Protein AF-A0A3C1F2Z1-F1 (afdb_monomer)

pLDDT: mean 76.46, std 15.16, range [44.09, 96.94]

Structure (mmCIF, N/CA/C/O backbone):
data_AF-A0A3C1F2Z1-F1
#
_entry.id   AF-A0A3C1F2Z1-F1
#
loop_
_atom_site.group_PDB
_atom_site.id
_atom_site.type_symbol
_atom_site.label_atom_id
_atom_site.label_alt_id
_atom_site.label_comp_id
_atom_site.label_asym_id
_atom_site.label_entity_id
_atom_site.label_seq_id
_atom_site.pdbx_PDB_ins_code
_atom_site.Cartn_x
_atom_site.Cartn_y
_atom_site.Cartn_z
_atom_site.occupancy
_atom_site.B_iso_or_equiv
_atom_site.auth_seq_id
_atom_site.auth_comp_id
_atom_site.auth_asym_id
_atom_site.auth_atom_id
_atom_site.pdbx_PDB_model_num
ATOM 1 N N . MET A 1 1 ? -6.467 -17.629 -1.402 1.00 54.88 1 MET A N 1
ATOM 2 C CA . MET A 1 1 ? -6.067 -16.719 -2.503 1.00 54.88 1 MET A CA 1
ATOM 3 C C . MET A 1 1 ? -6.405 -15.298 -2.053 1.00 54.88 1 MET A C 1
ATOM 5 O O . MET A 1 1 ? -7.476 -15.142 -1.485 1.00 54.88 1 MET A O 1
ATOM 9 N N . LEU A 1 2 ? -5.517 -14.302 -2.185 1.00 70.69 2 LEU A N 1
ATOM 10 C CA . LEU A 1 2 ? -5.818 -12.9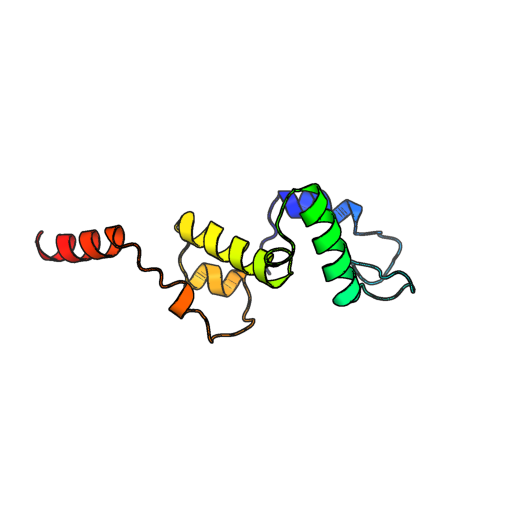33 -1.721 1.00 70.69 2 LEU A CA 1
ATOM 11 C C . LEU A 1 2 ? -6.894 -12.292 -2.620 1.00 70.69 2 LEU A C 1
ATOM 13 O O . LEU A 1 2 ? -6.745 -12.344 -3.844 1.00 70.69 2 LEU A O 1
ATOM 17 N N . PRO A 1 3 ? -7.956 -11.687 -2.059 1.00 80.12 3 PRO A N 1
ATOM 18 C CA . PRO A 1 3 ? -8.950 -10.990 -2.861 1.00 80.12 3 PRO A CA 1
ATOM 19 C C . PRO A 1 3 ? -8.342 -9.720 -3.472 1.00 80.12 3 PRO A C 1
ATOM 21 O O . PRO A 1 3 ? -7.787 -8.876 -2.772 1.00 80.12 3 PRO A O 1
ATOM 24 N N . LEU A 1 4 ? -8.449 -9.576 -4.796 1.00 79.56 4 LEU A N 1
ATOM 25 C CA . LEU A 1 4 ? -8.045 -8.358 -5.503 1.00 79.56 4 LEU A CA 1
ATOM 26 C C . LEU A 1 4 ? -9.215 -7.378 -5.573 1.00 79.56 4 LEU A C 1
ATOM 28 O O . LEU A 1 4 ? -10.288 -7.744 -6.066 1.00 79.56 4 LEU A O 1
ATOM 32 N N . ALA A 1 5 ? -8.974 -6.136 -5.150 1.00 84.06 5 ALA A N 1
ATOM 33 C CA . ALA A 1 5 ? -9.919 -5.036 -5.307 1.00 84.06 5 ALA A CA 1
ATOM 34 C C . ALA A 1 5 ? -10.270 -4.814 -6.788 1.00 84.06 5 ALA A C 1
ATOM 36 O O . ALA A 1 5 ? -9.431 -5.010 -7.672 1.00 84.06 5 ALA A O 1
ATOM 37 N N . LEU A 1 6 ? -11.499 -4.365 -7.062 1.00 82.56 6 LEU A N 1
ATOM 38 C CA . LEU A 1 6 ? -11.983 -4.127 -8.426 1.00 82.56 6 LEU A CA 1
ATOM 39 C C . LEU A 1 6 ? -11.092 -3.141 -9.194 1.00 82.56 6 LEU A C 1
ATOM 41 O O . LEU A 1 6 ? -10.800 -3.357 -10.368 1.00 82.56 6 LEU A O 1
ATOM 45 N N . SER A 1 7 ? -10.610 -2.099 -8.513 1.00 82.56 7 SER A N 1
ATOM 46 C CA . SER A 1 7 ? -9.662 -1.134 -9.072 1.00 82.56 7 SER A CA 1
ATOM 47 C C . SER A 1 7 ? -8.402 -1.829 -9.588 1.00 82.56 7 SER A C 1
ATOM 49 O O . SER A 1 7 ? -8.042 -1.669 -10.749 1.00 82.56 7 SER A O 1
ATOM 51 N N . LEU A 1 8 ? -7.776 -2.681 -8.776 1.00 83.69 8 LEU A N 1
ATOM 52 C CA . LEU A 1 8 ? -6.571 -3.406 -9.172 1.00 83.69 8 LEU A CA 1
ATOM 53 C C . LEU A 1 8 ? -6.844 -4.395 -10.312 1.00 83.69 8 LEU A C 1
ATOM 55 O O . LEU A 1 8 ? -6.051 -4.475 -11.246 1.00 83.69 8 LEU A O 1
ATOM 59 N N . ARG A 1 9 ? -7.988 -5.093 -10.288 1.00 83.94 9 ARG A N 1
ATOM 60 C CA . ARG A 1 9 ? -8.411 -5.977 -11.389 1.00 83.94 9 ARG A CA 1
ATOM 61 C C . ARG A 1 9 ? -8.576 -5.225 -12.709 1.00 83.94 9 ARG A C 1
ATOM 63 O O . ARG A 1 9 ? -8.252 -5.782 -13.748 1.00 83.94 9 ARG A O 1
ATOM 70 N N . ARG A 1 10 ? -9.047 -3.975 -12.674 1.00 85.50 10 ARG A N 1
ATOM 71 C CA . ARG A 1 10 ? -9.182 -3.123 -13.864 1.00 85.50 10 ARG A CA 1
ATOM 72 C C . ARG A 1 10 ? -7.827 -2.711 -14.440 1.00 85.50 10 ARG A 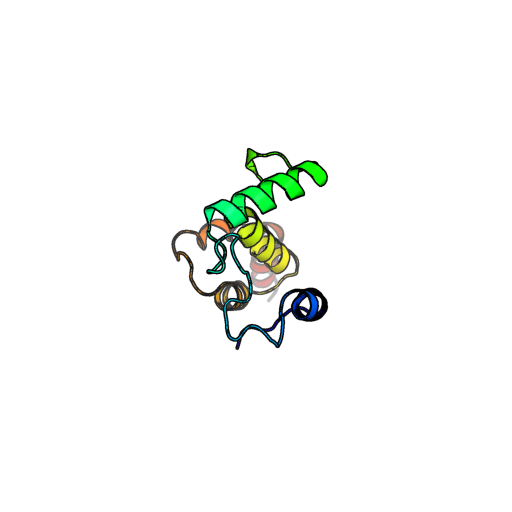C 1
ATOM 74 O O . ARG A 1 10 ? -7.695 -2.623 -15.654 1.00 85.50 10 ARG A O 1
ATOM 81 N N . TYR A 1 11 ? -6.833 -2.461 -13.589 1.00 82.44 11 TYR A N 1
ATOM 82 C CA . TYR A 1 11 ? -5.503 -2.036 -14.035 1.00 82.44 11 TYR A CA 1
ATOM 83 C C . TYR A 1 11 ? -4.598 -3.198 -14.453 1.00 82.44 11 TYR A C 1
ATOM 85 O O . TYR A 1 11 ? -3.765 -3.021 -15.336 1.00 82.44 11 TYR A O 1
ATOM 93 N N . LEU A 1 12 ? -4.762 -4.385 -13.863 1.00 82.50 12 LEU A N 1
ATOM 94 C CA . LEU A 1 12 ? -3.875 -5.531 -14.085 1.00 82.50 12 LEU A CA 1
ATOM 95 C C . LEU A 1 12 ? -3.699 -5.924 -15.571 1.00 82.50 12 LEU A C 1
ATOM 97 O O . LEU A 1 12 ? -2.550 -6.134 -15.962 1.00 82.50 12 LEU A O 1
ATOM 101 N N . PRO A 1 13 ? -4.752 -5.938 -16.423 1.00 84.00 13 PRO A N 1
ATOM 102 C CA . PRO A 1 13 ? -4.628 -6.243 -17.849 1.00 84.00 13 PRO A CA 1
ATOM 103 C C . PRO A 1 13 ? -3.649 -5.345 -18.610 1.00 84.00 13 PRO A C 1
ATOM 105 O O . PRO A 1 13 ? -2.989 -5.811 -19.533 1.00 84.00 13 PRO A O 1
ATOM 108 N N . ALA A 1 14 ? -3.511 -4.077 -18.208 1.00 80.75 14 ALA A N 1
ATOM 109 C CA . ALA A 1 14 ? -2.582 -3.142 -18.844 1.00 80.75 14 ALA A CA 1
ATOM 110 C C . ALA A 1 14 ? -1.106 -3.502 -18.583 1.00 80.75 14 ALA A C 1
ATOM 112 O O . ALA A 1 14 ? -0.226 -3.090 -19.336 1.00 80.75 14 ALA A O 1
ATOM 113 N N . PHE A 1 15 ? -0.834 -4.276 -17.528 1.00 75.19 15 PHE A N 1
ATOM 114 C CA . PHE A 1 15 ? 0.511 -4.704 -17.140 1.00 75.19 15 PHE A CA 1
ATOM 115 C C . PHE A 1 15 ? 0.787 -6.171 -17.484 1.00 75.19 15 PHE A C 1
ATOM 117 O O . PHE A 1 15 ? 1.938 -6.553 -17.688 1.00 75.19 15 PHE A O 1
ATOM 124 N N . THR A 1 16 ? -0.248 -7.005 -17.597 1.00 70.69 16 THR A N 1
ATOM 125 C CA . THR A 1 16 ? -0.106 -8.391 -18.049 1.00 70.69 16 THR A CA 1
ATOM 126 C C . THR A 1 16 ? -0.004 -8.431 -19.571 1.00 70.69 16 THR A C 1
ATOM 128 O O . THR A 1 16 ? -1.017 -8.465 -20.262 1.00 70.69 16 THR A O 1
ATOM 131 N N . GLN A 1 17 ? 1.213 -8.450 -20.115 1.00 63.38 17 GLN A N 1
ATOM 132 C CA . GLN A 1 17 ? 1.421 -8.758 -21.533 1.00 63.38 17 GLN A CA 1
ATOM 133 C C . GLN A 1 17 ? 1.326 -10.281 -21.736 1.00 63.38 17 GLN A C 1
ATOM 135 O O . GLN A 1 17 ? 2.218 -10.991 -21.269 1.00 63.38 17 GLN A O 1
ATOM 140 N N . PRO A 1 18 ? 0.316 -10.811 -22.458 1.00 54.22 18 PRO A N 1
ATOM 141 C CA . PRO A 1 18 ? 0.138 -12.259 -22.634 1.00 54.22 18 PRO A CA 1
ATOM 142 C C . PRO A 1 18 ? 1.326 -12.934 -23.336 1.00 54.22 18 PRO A C 1
ATOM 144 O O . PRO A 1 18 ? 1.595 -14.113 -23.126 1.00 54.22 18 PRO A O 1
ATOM 147 N N . ALA A 1 19 ? 2.063 -12.171 -24.151 1.00 53.44 19 ALA A N 1
ATOM 148 C CA . ALA A 1 19 ? 3.209 -12.648 -24.921 1.00 53.44 19 ALA A CA 1
ATOM 149 C C . ALA A 1 19 ? 4.493 -12.826 -24.088 1.00 53.44 19 ALA A C 1
ATOM 151 O O . ALA A 1 19 ? 5.429 -13.485 -24.537 1.00 53.44 19 ALA A O 1
ATOM 152 N N . ARG A 1 20 ? 4.565 -12.269 -22.871 1.00 55.91 20 ARG A N 1
ATOM 153 C CA . ARG A 1 20 ? 5.720 -12.431 -21.979 1.00 55.91 20 ARG A CA 1
ATOM 154 C C . ARG A 1 20 ? 5.378 -13.474 -20.920 1.00 55.91 20 ARG A C 1
ATOM 156 O O . ARG A 1 20 ? 4.826 -13.142 -19.878 1.00 55.91 20 ARG A O 1
ATOM 163 N N . ARG A 1 21 ? 5.736 -14.742 -21.159 1.00 55.72 21 ARG A N 1
ATOM 164 C CA . ARG A 1 21 ? 5.848 -15.751 -20.087 1.00 55.72 21 ARG A CA 1
ATOM 165 C C . ARG A 1 21 ? 6.950 -15.285 -19.124 1.00 55.72 21 ARG A C 1
ATOM 167 O O . ARG A 1 21 ? 8.116 -15.606 -19.317 1.00 55.72 21 ARG A O 1
ATOM 174 N N . GLY A 1 22 ? 6.612 -14.428 -18.166 1.00 74.69 22 GLY A N 1
ATOM 175 C CA . GLY A 1 22 ? 7.594 -13.720 -17.350 1.00 74.69 22 GLY A CA 1
ATOM 176 C C . GLY A 1 22 ? 6.967 -12.819 -16.287 1.00 74.69 22 GLY A C 1
ATOM 177 O O . GLY A 1 22 ? 5.793 -12.937 -15.951 1.00 74.69 22 GLY A O 1
ATOM 178 N N . TRP A 1 23 ? 7.783 -11.937 -15.717 1.00 80.88 23 TRP A N 1
ATOM 179 C CA . TRP A 1 23 ? 7.438 -11.079 -14.582 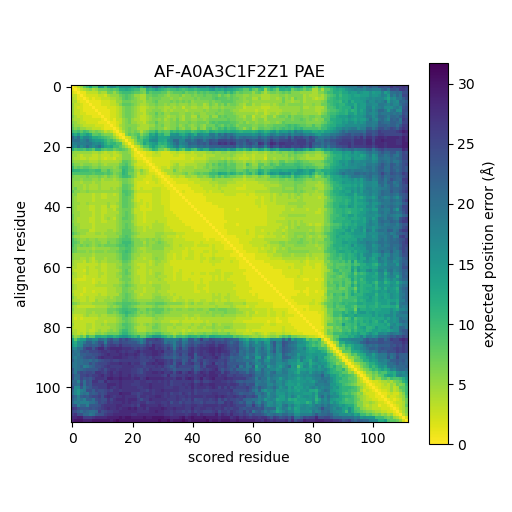1.00 80.88 23 TRP A CA 1
ATOM 180 C C . TRP A 1 23 ? 6.294 -10.098 -14.880 1.00 80.88 23 TRP A C 1
ATOM 182 O O . TRP A 1 23 ? 6.319 -9.424 -15.904 1.00 80.88 23 TRP A O 1
ATOM 192 N N . LEU A 1 24 ? 5.350 -9.949 -13.938 1.00 81.94 24 LEU A N 1
ATOM 193 C CA . LEU A 1 24 ? 4.242 -8.981 -14.034 1.00 81.94 24 LEU A CA 1
ATOM 194 C C . LEU A 1 24 ? 4.740 -7.532 -14.158 1.00 81.94 24 LEU A C 1
ATOM 196 O O . LEU A 1 24 ? 4.173 -6.732 -14.893 1.00 81.94 24 LEU A O 1
ATOM 200 N N . PHE A 1 25 ? 5.817 -7.204 -13.442 1.00 84.06 25 PHE A N 1
ATOM 201 C CA . PHE A 1 25 ? 6.500 -5.920 -13.542 1.00 84.06 25 PHE A CA 1
ATOM 202 C C . PHE A 1 25 ? 7.899 -6.154 -14.098 1.00 84.06 25 PHE A C 1
ATOM 204 O O . PHE A 1 25 ? 8.760 -6.724 -13.420 1.00 84.06 25 PHE A O 1
ATOM 211 N N . VAL A 1 26 ? 8.113 -5.728 -15.340 1.00 83.25 26 VAL A N 1
ATOM 212 C CA . VAL A 1 26 ? 9.375 -5.911 -16.059 1.00 83.25 26 VAL A CA 1
ATOM 213 C C . VAL A 1 26 ? 10.301 -4.731 -15.766 1.00 83.25 26 VAL A C 1
ATOM 215 O O . VAL A 1 26 ? 9.911 -3.571 -15.867 1.00 83.25 26 VAL A O 1
ATOM 218 N N . GLY A 1 27 ? 11.535 -5.028 -15.375 1.00 82.44 27 GLY A N 1
ATOM 219 C CA . GLY A 1 27 ? 12.596 -4.044 -15.215 1.00 82.44 27 GLY A CA 1
ATOM 220 C C . GLY A 1 27 ? 13.243 -3.688 -16.554 1.00 82.44 27 GLY A C 1
ATOM 221 O O . GLY A 1 27 ? 13.172 -4.443 -17.520 1.00 82.44 27 GLY A O 1
ATOM 222 N N . TYR A 1 28 ? 13.957 -2.563 -16.594 1.00 78.88 28 TYR A N 1
ATOM 223 C CA . TYR A 1 28 ? 14.595 -2.041 -17.811 1.00 78.88 28 TYR A CA 1
ATOM 224 C C . TYR A 1 28 ? 15.510 -3.051 -18.535 1.00 78.88 28 TYR A C 1
ATOM 226 O O . TYR A 1 28 ? 15.566 -3.079 -19.757 1.00 78.88 28 TYR A O 1
ATOM 234 N N . LYS A 1 29 ? 16.187 -3.934 -17.788 1.00 79.62 29 LYS A N 1
ATOM 235 C CA . LYS A 1 29 ? 17.082 -4.974 -18.332 1.00 79.62 29 LYS A CA 1
ATOM 236 C C . LYS A 1 29 ? 16.358 -6.257 -18.783 1.00 79.62 29 LYS A C 1
ATOM 238 O O . LYS A 1 29 ? 16.998 -7.289 -18.937 1.00 79.62 29 LYS A O 1
ATOM 243 N N . GLY A 1 30 ? 15.030 -6.240 -18.912 1.00 77.38 30 GLY A N 1
ATOM 244 C CA . GLY A 1 30 ? 14.231 -7.406 -19.318 1.00 77.38 30 GLY A CA 1
ATOM 245 C C . GLY A 1 30 ? 13.956 -8.442 -18.215 1.00 77.38 30 GLY A C 1
ATOM 246 O O . GLY A 1 30 ? 13.225 -9.398 -18.459 1.00 77.38 30 GLY A O 1
ATOM 247 N N . GLY A 1 31 ? 14.496 -8.250 -17.005 1.00 83.56 31 GLY A N 1
ATOM 248 C CA . GLY A 1 31 ? 14.196 -9.048 -15.806 1.00 83.56 31 GLY A CA 1
ATOM 249 C C . GLY A 1 31 ? 13.017 -8.496 -14.996 1.00 83.56 31 GLY A C 1
ATOM 250 O O . GLY A 1 31 ? 12.221 -7.712 -15.506 1.00 83.56 31 GLY A O 1
ATOM 251 N N . HIS A 1 32 ? 12.901 -8.862 -13.717 1.00 85.88 32 HIS A N 1
ATOM 252 C CA . HIS A 1 32 ? 11.889 -8.264 -12.839 1.00 85.88 32 HIS A CA 1
ATOM 253 C C . HIS A 1 32 ? 12.248 -6.830 -12.443 1.00 85.88 32 HIS A C 1
ATOM 255 O O . HIS A 1 32 ? 13.418 -6.444 -12.37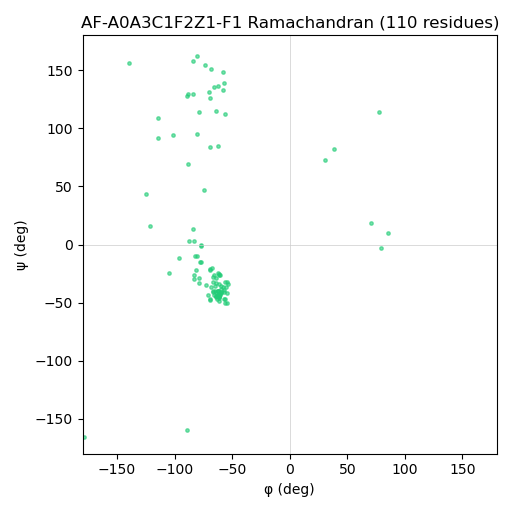4 1.00 85.88 32 HIS A O 1
ATOM 261 N N . MET A 1 33 ? 11.228 -6.039 -12.121 1.00 88.00 33 MET A N 1
ATOM 262 C CA . MET A 1 33 ? 11.410 -4.737 -11.493 1.00 88.00 33 MET A CA 1
ATOM 263 C C . MET A 1 33 ? 12.167 -4.887 -10.164 1.00 88.00 33 MET A C 1
ATOM 265 O O . MET A 1 33 ? 11.858 -5.751 -9.339 1.00 88.00 33 MET A O 1
ATOM 269 N N . THR A 1 34 ? 13.177 -4.045 -9.946 1.00 90.81 34 THR A N 1
ATOM 270 C CA . THR A 1 34 ? 13.936 -4.030 -8.691 1.00 90.81 34 THR A CA 1
ATOM 271 C C . THR A 1 34 ? 13.222 -3.184 -7.638 1.00 90.81 34 THR A C 1
ATOM 273 O O . THR A 1 34 ? 12.452 -2.278 -7.958 1.00 90.81 34 THR A O 1
ATOM 276 N N . ARG A 1 35 ? 13.524 -3.427 -6.355 1.00 88.50 35 ARG A N 1
ATOM 277 C CA . ARG A 1 35 ? 13.007 -2.602 -5.248 1.00 88.50 35 ARG A CA 1
ATOM 278 C C . ARG A 1 35 ? 13.379 -1.124 -5.404 1.00 88.50 35 ARG A C 1
ATOM 280 O O . ARG A 1 35 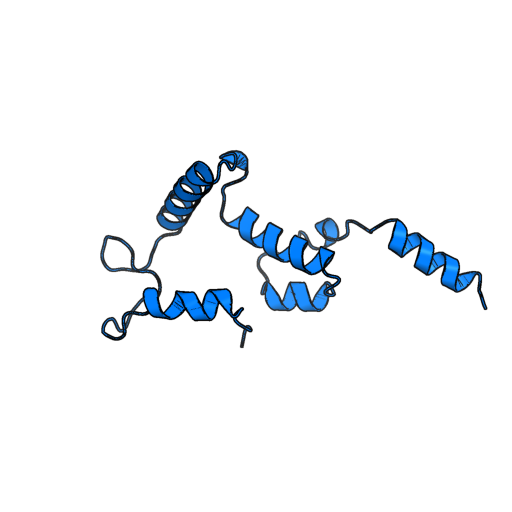? 12.544 -0.262 -5.163 1.00 88.50 35 ARG A O 1
ATOM 287 N N . GLY A 1 36 ? 14.607 -0.838 -5.842 1.00 90.81 36 GLY A N 1
ATOM 288 C CA . GLY A 1 36 ? 15.066 0.531 -6.091 1.00 90.81 36 GLY A CA 1
ATOM 289 C C . GLY A 1 36 ? 14.259 1.228 -7.187 1.00 90.81 36 GLY A C 1
ATOM 290 O O . GLY A 1 36 ? 13.822 2.356 -6.988 1.00 90.81 36 GLY A O 1
ATOM 291 N N . ALA A 1 37 ? 13.985 0.534 -8.297 1.00 90.31 37 ALA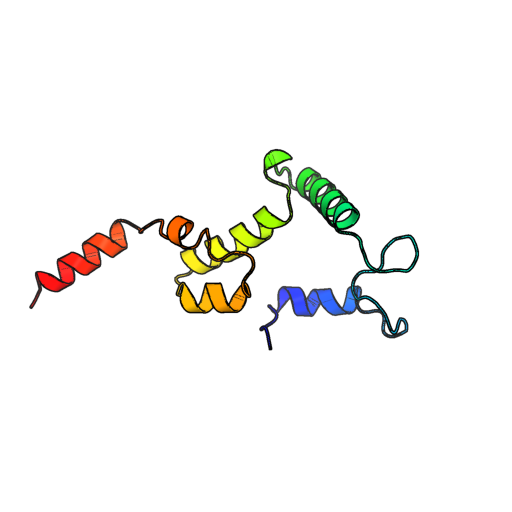 A N 1
ATOM 292 C CA . ALA A 1 37 ? 13.163 1.075 -9.379 1.00 90.31 37 ALA A CA 1
ATOM 293 C C . ALA A 1 37 ? 11.734 1.393 -8.908 1.00 90.31 37 ALA A C 1
ATOM 295 O O . ALA A 1 37 ? 11.245 2.493 -9.152 1.00 90.31 37 ALA A O 1
ATOM 296 N N . ALA A 1 38 ? 11.109 0.480 -8.156 1.00 90.06 38 ALA A N 1
ATOM 297 C CA . ALA A 1 38 ? 9.782 0.704 -7.583 1.00 90.06 38 ALA A CA 1
ATOM 298 C C . ALA A 1 38 ? 9.750 1.922 -6.640 1.00 90.06 38 ALA A C 1
ATOM 300 O O . ALA A 1 38 ? 8.821 2.724 -6.700 1.00 90.06 38 ALA A O 1
ATOM 301 N N . SER A 1 39 ? 10.777 2.098 -5.801 1.00 91.44 39 SER A N 1
ATOM 302 C CA . SER A 1 39 ? 10.895 3.273 -4.928 1.00 91.44 39 SER A CA 1
ATOM 303 C C . SER A 1 39 ? 11.052 4.575 -5.715 1.00 91.44 39 SER A C 1
ATOM 305 O O . SER A 1 39 ? 10.431 5.571 -5.358 1.00 91.44 39 SER A O 1
ATOM 307 N N . VAL A 1 40 ? 11.848 4.581 -6.789 1.00 92.00 40 VAL A N 1
ATOM 308 C CA . VAL A 1 40 ? 12.023 5.766 -7.646 1.00 92.00 40 VAL A CA 1
ATOM 309 C C . VAL A 1 40 ? 10.709 6.148 -8.323 1.00 92.00 40 VAL A C 1
ATOM 311 O O . VAL A 1 40 ? 10.338 7.320 -8.303 1.00 92.00 40 VAL A O 1
ATOM 314 N N . TRP A 1 41 ? 9.986 5.170 -8.874 1.00 91.69 41 TRP A N 1
ATOM 315 C CA . TRP A 1 41 ? 8.682 5.404 -9.500 1.00 91.69 41 TRP A CA 1
ATOM 316 C C . TRP A 1 41 ? 7.675 5.949 -8.490 1.00 91.69 41 TRP A C 1
ATOM 318 O O . TRP A 1 41 ? 7.051 6.976 -8.743 1.00 91.69 41 TRP A O 1
ATOM 328 N N . LEU A 1 42 ? 7.608 5.339 -7.301 1.00 93.38 42 LEU A N 1
ATOM 329 C CA . LEU A 1 42 ? 6.760 5.831 -6.222 1.00 93.38 42 LEU A CA 1
ATOM 330 C C . LEU A 1 42 ? 7.096 7.277 -5.853 1.00 93.38 42 LEU A C 1
ATOM 332 O O . LEU A 1 42 ? 6.187 8.085 -5.734 1.00 93.38 42 LEU A O 1
ATOM 336 N N . MET A 1 43 ? 8.375 7.622 -5.680 1.00 93.94 43 MET A N 1
ATOM 337 C CA . MET A 1 43 ? 8.776 8.991 -5.335 1.00 93.94 43 MET A CA 1
ATOM 338 C C . MET A 1 43 ? 8.394 10.001 -6.419 1.00 93.94 43 MET A C 1
ATOM 340 O O . MET A 1 43 ? 7.962 11.104 -6.088 1.00 93.94 43 MET A O 1
ATOM 344 N N . ALA A 1 44 ? 8.548 9.639 -7.695 1.00 94.50 44 ALA A N 1
ATOM 345 C CA . ALA A 1 44 ? 8.164 10.497 -8.810 1.00 94.50 44 ALA A CA 1
ATOM 346 C C . ALA A 1 44 ? 6.650 10.752 -8.825 1.00 94.50 44 ALA A C 1
ATOM 348 O O . ALA A 1 44 ? 6.220 11.895 -8.974 1.00 94.50 44 ALA A O 1
ATOM 349 N N . ASP A 1 45 ? 5.840 9.715 -8.618 1.00 94.25 45 ASP A N 1
ATOM 350 C CA . ASP A 1 45 ? 4.384 9.858 -8.598 1.00 94.25 45 ASP A CA 1
ATOM 351 C C . ASP A 1 45 ? 3.883 10.555 -7.328 1.00 94.25 45 ASP A C 1
ATOM 353 O O . ASP A 1 45 ? 2.975 11.383 -7.403 1.00 94.25 45 ASP A O 1
ATOM 357 N N . ALA A 1 46 ? 4.523 10.328 -6.177 1.00 95.00 46 ALA A N 1
ATOM 358 C CA . ALA A 1 46 ? 4.222 11.077 -4.958 1.00 95.00 46 ALA A CA 1
ATOM 359 C C . ALA A 1 46 ? 4.515 12.573 -5.131 1.00 95.00 46 ALA A C 1
ATOM 361 O O . ALA A 1 46 ? 3.720 13.395 -4.686 1.00 95.00 46 ALA A O 1
ATOM 362 N N . ALA A 1 47 ? 5.611 12.935 -5.807 1.00 95.62 47 ALA A N 1
ATOM 363 C CA . ALA A 1 47 ? 5.930 14.332 -6.090 1.00 95.62 47 ALA A CA 1
ATOM 364 C C . ALA A 1 47 ? 4.853 14.994 -6.965 1.00 95.62 47 ALA A C 1
ATOM 366 O O . ALA A 1 47 ? 4.412 16.097 -6.650 1.00 95.62 47 ALA A O 1
ATOM 367 N N . LYS A 1 48 ? 4.366 14.300 -8.005 1.00 96.94 48 LYS A N 1
ATOM 368 C CA . LYS A 1 48 ? 3.240 14.777 -8.833 1.00 96.94 48 LYS A CA 1
ATOM 369 C C . LYS A 1 48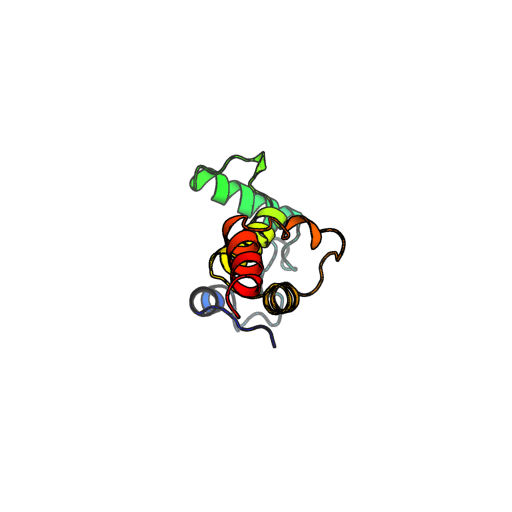 ? 1.952 14.945 -8.023 1.00 96.94 48 LYS A C 1
ATOM 371 O O . LYS A 1 48 ? 1.176 15.851 -8.294 1.00 96.94 48 LYS A O 1
ATOM 376 N N . ALA A 1 49 ? 1.736 14.085 -7.029 1.00 95.94 49 ALA A N 1
ATOM 377 C CA . ALA A 1 49 ? 0.592 14.144 -6.124 1.00 95.94 49 ALA A CA 1
ATOM 378 C C . ALA A 1 49 ? 0.771 15.132 -4.949 1.00 95.94 49 ALA A C 1
ATOM 380 O O . ALA A 1 49 ? -0.093 15.193 -4.077 1.00 95.94 49 ALA A O 1
ATOM 381 N N . GLY A 1 50 ? 1.884 15.876 -4.878 1.00 96.44 50 GLY A N 1
ATOM 382 C CA . GLY A 1 50 ? 2.162 16.813 -3.781 1.00 96.44 50 GLY A CA 1
ATOM 383 C C . GLY A 1 50 ? 2.480 16.147 -2.434 1.00 96.44 50 GLY A C 1
ATOM 384 O O . GLY A 1 50 ? 2.387 16.781 -1.385 1.00 96.44 50 GLY A O 1
ATOM 385 N N . ILE A 1 51 ? 2.850 14.864 -2.430 1.00 94.94 51 ILE A N 1
ATOM 386 C CA . ILE A 1 51 ? 3.165 14.107 -1.215 1.00 94.94 51 ILE A CA 1
ATOM 387 C C . ILE A 1 51 ? 4.628 14.366 -0.808 1.00 94.94 51 ILE A C 1
ATOM 389 O O . ILE A 1 51 ? 5.537 14.174 -1.623 1.00 94.94 51 ILE A O 1
ATOM 393 N N . PRO A 1 52 ? 4.905 14.731 0.462 1.00 93.44 52 PRO A N 1
ATOM 394 C CA . PRO A 1 52 ? 6.266 14.942 0.945 1.00 93.44 52 PRO A CA 1
ATOM 395 C C . PRO A 1 52 ? 7.161 13.714 0.759 1.00 93.44 52 PRO A C 1
ATOM 397 O O . PRO A 1 52 ? 6.770 12.589 1.078 1.00 93.44 52 PRO A O 1
ATOM 400 N N . ARG A 1 53 ? 8.414 13.935 0.341 1.00 89.44 53 ARG A N 1
ATOM 401 C CA . ARG A 1 53 ? 9.387 12.857 0.073 1.00 89.44 53 ARG A CA 1
ATOM 402 C C . ARG A 1 53 ? 9.598 11.915 1.260 1.00 89.44 53 ARG A C 1
ATOM 404 O O . ARG A 1 53 ? 9.726 10.714 1.057 1.00 89.44 53 ARG A O 1
ATOM 411 N N . CYS A 1 54 ? 9.581 12.431 2.490 1.00 89.75 54 CYS A N 1
ATOM 412 C CA . CYS A 1 54 ? 9.721 11.615 3.702 1.00 89.75 54 CYS A CA 1
ATOM 413 C C . CYS A 1 54 ? 8.593 10.578 3.872 1.00 89.75 54 CYS A C 1
ATOM 415 O O . CYS A 1 54 ? 8.802 9.530 4.480 1.00 89.75 54 CYS A O 1
ATOM 417 N N . LYS A 1 55 ? 7.414 10.825 3.288 1.00 89.00 55 LYS A N 1
ATOM 418 C CA . LYS A 1 55 ? 6.251 9.925 3.327 1.00 89.00 55 LYS A CA 1
ATOM 419 C C . LYS A 1 55 ? 6.147 9.021 2.092 1.00 89.00 55 LYS A C 1
ATOM 421 O O . LYS A 1 55 ? 5.383 8.062 2.101 1.00 89.00 55 LYS A O 1
ATOM 426 N N . ALA A 1 56 ? 6.921 9.290 1.043 1.00 91.81 56 ALA A N 1
ATOM 427 C CA . ALA A 1 56 ? 6.848 8.601 -0.243 1.00 91.81 56 ALA A CA 1
ATOM 428 C C . ALA A 1 56 ? 7.736 7.342 -0.290 1.00 91.81 56 ALA A C 1
ATOM 430 O O . ALA A 1 56 ? 8.753 7.303 -0.982 1.00 91.81 56 ALA A O 1
ATOM 431 N N . HIS A 1 57 ? 7.364 6.302 0.460 1.00 90.06 57 HIS A N 1
ATOM 432 C CA . HIS A 1 57 ? 8.080 5.022 0.473 1.00 90.06 57 HIS A CA 1
ATOM 433 C C . HIS A 1 57 ? 7.119 3.822 0.521 1.00 90.06 57 HIS A C 1
ATOM 435 O O . HIS A 1 57 ? 5.987 3.929 0.982 1.00 90.06 57 HIS A O 1
ATOM 441 N N . ILE A 1 58 ? 7.569 2.653 0.051 1.00 88.62 58 ILE A N 1
ATOM 442 C CA . ILE A 1 58 ? 6.704 1.475 -0.173 1.00 88.62 58 ILE A CA 1
ATOM 443 C C . ILE A 1 58 ? 5.977 1.011 1.103 1.00 88.62 58 ILE A C 1
ATOM 445 O O . ILE A 1 58 ? 4.812 0.618 1.038 1.00 88.62 58 ILE A O 1
ATOM 449 N N . HIS A 1 59 ? 6.624 1.087 2.272 1.00 86.62 59 HIS A N 1
ATOM 450 C CA . HIS A 1 59 ? 5.985 0.718 3.542 1.00 86.62 59 HIS A CA 1
ATOM 451 C C . HIS A 1 59 ? 4.849 1.675 3.928 1.00 86.62 59 HIS A C 1
ATOM 453 O O . HIS A 1 59 ? 3.851 1.211 4.475 1.00 86.62 59 HIS A O 1
ATOM 459 N N . ALA A 1 60 ? 4.930 2.964 3.578 1.00 88.38 60 ALA A N 1
ATOM 460 C CA . ALA A 1 60 ? 3.859 3.921 3.843 1.00 88.38 60 ALA A CA 1
ATOM 461 C C . ALA A 1 60 ? 2.558 3.519 3.141 1.00 88.38 60 ALA A C 1
ATOM 463 O O . ALA A 1 60 ? 1.513 3.534 3.775 1.00 88.38 60 ALA A O 1
ATOM 464 N N . LEU A 1 61 ? 2.619 3.057 1.884 1.00 88.75 61 LEU A N 1
ATOM 465 C CA . LEU A 1 61 ? 1.436 2.552 1.170 1.00 88.75 61 LEU A CA 1
ATOM 466 C C . LEU A 1 61 ? 0.790 1.364 1.895 1.00 88.75 61 LEU A C 1
ATOM 468 O O . LEU A 1 61 ? -0.434 1.283 2.007 1.00 88.75 61 LEU A O 1
ATOM 472 N N . ARG A 1 62 ? 1.614 0.450 2.420 1.00 85.94 62 ARG A N 1
ATOM 473 C CA . ARG A 1 62 ? 1.139 -0.708 3.188 1.00 85.94 62 ARG A CA 1
ATOM 474 C C . ARG A 1 62 ? 0.495 -0.285 4.511 1.00 85.94 62 ARG A C 1
ATOM 476 O O . ARG A 1 62 ? -0.539 -0.837 4.877 1.00 85.94 62 ARG A O 1
ATOM 483 N N . HIS A 1 63 ? 1.072 0.693 5.206 1.00 85.56 63 HIS A N 1
ATOM 484 C CA . HIS A 1 63 ? 0.480 1.255 6.420 1.00 85.56 63 HIS A CA 1
ATOM 485 C C . HIS A 1 63 ? -0.825 1.989 6.126 1.00 85.56 63 HIS A C 1
ATOM 487 O O . HIS A 1 63 ? -1.806 1.769 6.826 1.00 85.56 63 HIS A O 1
ATOM 493 N N . SER A 1 64 ? -0.879 2.788 5.059 1.00 86.38 64 SER A N 1
ATOM 494 C CA . SER A 1 64 ? -2.112 3.438 4.617 1.00 86.38 64 SER A CA 1
ATOM 495 C C . SER A 1 64 ? -3.211 2.409 4.369 1.00 86.38 64 SER A C 1
ATOM 497 O O . SER A 1 64 ? -4.306 2.580 4.889 1.00 86.38 64 SER A O 1
ATOM 499 N N . PHE A 1 65 ? -2.921 1.309 3.667 1.00 87.88 65 PHE A N 1
ATOM 500 C CA . PHE A 1 65 ? -3.884 0.222 3.465 1.00 87.88 65 PHE A CA 1
ATOM 501 C C . PHE A 1 65 ? -4.456 -0.311 4.791 1.00 87.88 65 PHE A C 1
ATOM 503 O O . PHE A 1 65 ? -5.674 -0.365 4.951 1.00 87.88 65 PHE A O 1
ATOM 510 N N . ALA A 1 66 ? -3.596 -0.634 5.760 1.00 84.62 66 ALA A N 1
ATOM 511 C CA . ALA A 1 66 ? -4.024 -1.130 7.067 1.00 84.62 66 ALA A CA 1
ATOM 512 C C . ALA A 1 66 ? -4.860 -0.100 7.841 1.00 84.62 66 ALA A C 1
ATOM 514 O O . ALA A 1 66 ? -5.941 -0.419 8.329 1.00 84.62 66 ALA A O 1
ATOM 515 N N . THR A 1 67 ? -4.399 1.153 7.897 1.00 83.56 67 THR A N 1
ATOM 516 C CA . THR A 1 67 ? -5.103 2.249 8.572 1.00 83.56 67 THR A CA 1
ATOM 517 C C . THR A 1 67 ? -6.461 2.527 7.930 1.00 83.56 67 THR A C 1
ATOM 519 O O . THR A 1 67 ? -7.432 2.764 8.643 1.00 83.56 67 THR A O 1
ATOM 522 N N . HIS A 1 68 ? -6.567 2.477 6.599 1.00 86.31 68 HIS A N 1
ATOM 523 C CA . HIS A 1 68 ? -7.841 2.654 5.901 1.00 86.31 68 HIS A CA 1
ATOM 524 C C . HIS A 1 68 ? -8.838 1.541 6.245 1.00 86.31 68 HIS A C 1
ATOM 526 O O . HIS A 1 68 ? -9.993 1.845 6.531 1.00 86.31 68 HIS A O 1
ATOM 532 N N . LEU A 1 69 ? -8.401 0.277 6.276 1.00 86.31 69 LEU A N 1
ATOM 533 C CA . LEU A 1 69 ? -9.268 -0.840 6.662 1.00 86.31 69 LEU A CA 1
ATOM 534 C C . LEU A 1 69 ? -9.678 -0.776 8.136 1.00 86.31 69 LEU A C 1
ATOM 536 O O . LEU A 1 69 ? -10.843 -0.997 8.457 1.00 86.31 69 LEU A O 1
ATOM 540 N N . LEU A 1 70 ? -8.750 -0.406 9.020 1.00 84.81 70 LEU A N 1
ATOM 541 C CA . LEU A 1 70 ? -9.030 -0.256 1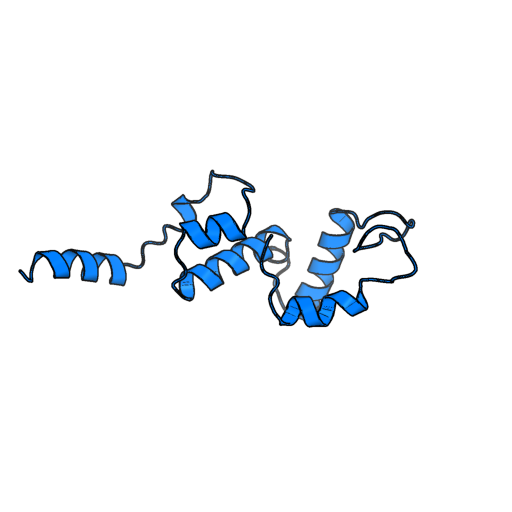0.446 1.00 84.81 70 LEU A CA 1
ATOM 542 C C . LEU A 1 70 ? -10.079 0.837 10.697 1.00 84.81 70 LEU A C 1
ATOM 544 O O . LEU A 1 70 ? -11.027 0.625 11.449 1.00 84.81 70 LEU A O 1
ATOM 548 N N . ARG A 1 71 ? -9.951 1.989 10.021 1.00 81.00 71 ARG A N 1
ATOM 549 C CA . ARG A 1 71 ? -10.927 3.094 10.093 1.00 81.00 71 ARG A CA 1
ATOM 550 C C . ARG A 1 71 ? -12.281 2.730 9.487 1.00 81.00 71 ARG A C 1
ATOM 552 O O . ARG A 1 71 ? -13.289 3.259 9.935 1.00 81.00 71 ARG A O 1
ATOM 559 N N . ALA A 1 72 ? -12.312 1.822 8.513 1.00 87.31 72 ALA A N 1
ATOM 560 C CA . ALA A 1 72 ? -13.546 1.257 7.969 1.00 87.31 72 ALA A CA 1
ATOM 561 C C . ALA A 1 72 ? -14.184 0.191 8.885 1.00 87.31 72 ALA A C 1
ATOM 563 O O . ALA A 1 72 ? -15.231 -0.353 8.548 1.00 87.31 72 ALA A O 1
ATOM 564 N N . GLY A 1 73 ? -13.569 -0.113 10.034 1.00 83.81 73 GLY A N 1
ATOM 565 C CA . GLY A 1 73 ? -14.103 -1.047 11.021 1.00 83.81 73 GLY A CA 1
ATOM 566 C C . GLY A 1 73 ? -13.773 -2.516 10.759 1.00 83.81 73 GLY A C 1
ATOM 567 O O . GLY A 1 73 ? -14.313 -3.368 11.457 1.00 83.81 73 GLY A O 1
ATOM 568 N N . VAL A 1 74 ? -12.888 -2.821 9.802 1.00 84.62 74 VAL A N 1
ATOM 569 C CA . VAL A 1 74 ? -12.423 -4.196 9.566 1.00 84.62 74 VAL A CA 1
ATOM 570 C C . VAL A 1 74 ? -11.615 -4.666 10.774 1.00 84.62 74 VAL A C 1
ATOM 572 O O . VAL A 1 74 ? -10.786 -3.924 11.306 1.00 84.62 74 VAL A O 1
ATOM 575 N N . ASP A 1 75 ? -11.860 -5.896 11.219 1.00 82.19 75 ASP A N 1
ATOM 576 C CA . ASP A 1 75 ? -11.182 -6.451 12.381 1.00 82.19 75 ASP A CA 1
ATOM 577 C C . ASP A 1 75 ? -9.684 -6.690 12.111 1.00 82.19 75 ASP A C 1
ATOM 579 O O . ASP A 1 75 ? -9.238 -6.936 10.983 1.00 82.19 75 ASP A O 1
ATOM 583 N N . LEU A 1 76 ? -8.881 -6.616 13.174 1.00 78.38 76 LEU A N 1
ATOM 584 C CA . LEU A 1 76 ? -7.424 -6.715 13.082 1.00 78.38 76 LEU A CA 1
ATOM 585 C C . LEU A 1 76 ? -6.942 -8.085 12.586 1.00 78.38 76 LEU A C 1
ATOM 587 O O . LEU A 1 76 ? -5.877 -8.153 11.969 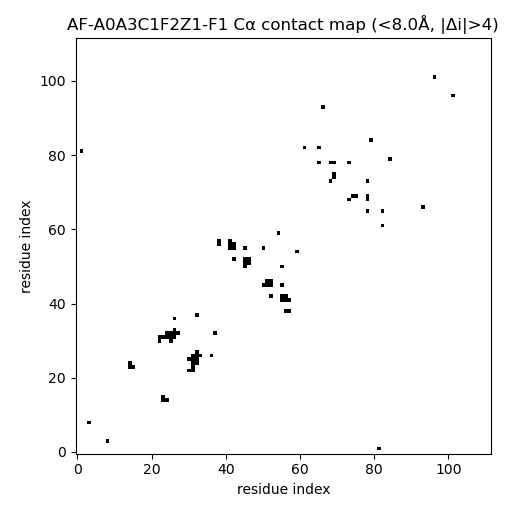1.00 78.38 76 LEU A O 1
ATOM 591 N N . VAL A 1 77 ? -7.696 -9.161 12.831 1.00 78.75 77 VAL A N 1
ATOM 592 C CA . VAL A 1 77 ? -7.336 -10.510 12.371 1.00 78.75 77 VAL A CA 1
ATOM 593 C C . VAL A 1 77 ? -7.474 -10.576 10.853 1.00 78.75 77 VAL A C 1
ATOM 595 O O . VAL A 1 77 ? -6.525 -10.959 10.171 1.00 78.75 77 VAL A O 1
ATOM 598 N N . THR A 1 78 ? -8.583 -10.083 10.305 1.00 81.06 78 THR A N 1
ATOM 599 C CA . THR A 1 78 ? -8.799 -9.983 8.859 1.00 81.06 78 THR A CA 1
ATOM 600 C C . THR A 1 78 ? -7.765 -9.078 8.188 1.00 81.06 78 THR A C 1
ATOM 602 O O . THR A 1 78 ? -7.193 -9.452 7.163 1.00 81.06 78 THR A O 1
ATOM 605 N N . ILE A 1 79 ? -7.454 -7.907 8.761 1.00 82.69 79 ILE A N 1
ATOM 606 C CA . ILE A 1 79 ? -6.415 -7.011 8.213 1.00 82.69 79 ILE A CA 1
ATOM 607 C C . ILE A 1 79 ? -5.052 -7.714 8.183 1.00 82.69 79 ILE A C 1
ATOM 609 O O . ILE A 1 79 ? -4.335 -7.643 7.182 1.00 82.69 79 ILE A O 1
ATOM 613 N N . LYS A 1 80 ? -4.697 -8.427 9.255 1.00 76.94 80 LYS A N 1
ATOM 614 C CA . LYS A 1 80 ? -3.441 -9.179 9.360 1.00 76.94 80 LYS A CA 1
ATOM 615 C C . LYS A 1 80 ? -3.343 -10.279 8.299 1.00 76.94 80 LYS A C 1
ATOM 617 O O . LYS A 1 80 ? -2.305 -10.387 7.639 1.00 76.94 80 LYS A O 1
ATOM 622 N N . GLU A 1 81 ? -4.420 -11.031 8.088 1.00 81.12 81 GLU A N 1
ATOM 623 C CA . GLU A 1 81 ? -4.507 -12.040 7.027 1.00 81.12 81 GLU A CA 1
ATOM 624 C C . GLU A 1 81 ? -4.351 -11.411 5.632 1.00 81.12 81 GLU A C 1
ATOM 626 O O . GLU A 1 81 ? -3.576 -11.901 4.804 1.00 81.12 81 GLU A O 1
ATOM 631 N N . LEU A 1 82 ? -5.002 -10.268 5.380 1.00 83.25 82 LEU A N 1
ATOM 632 C CA . LEU A 1 82 ? -4.896 -9.535 4.111 1.00 83.25 82 LEU A CA 1
ATOM 633 C C . LEU A 1 82 ? -3.486 -8.988 3.852 1.00 83.25 82 LEU A C 1
ATOM 635 O O . LEU A 1 82 ? -3.021 -8.972 2.712 1.00 83.25 82 LEU A O 1
ATOM 639 N N . MET A 1 83 ? -2.779 -8.552 4.895 1.00 81.56 83 MET A N 1
ATOM 640 C CA . MET A 1 83 ? -1.426 -8.011 4.768 1.00 81.56 83 MET A CA 1
ATOM 641 C C . MET A 1 83 ? -0.349 -9.084 4.593 1.00 81.56 83 MET A C 1
ATOM 643 O O . MET A 1 83 ? 0.769 -8.717 4.212 1.00 81.56 83 MET A O 1
ATOM 647 N N . ARG A 1 84 ? -0.672 -10.360 4.873 1.00 70.56 84 ARG A N 1
ATOM 648 C CA . ARG A 1 84 ? 0.235 -11.520 4.888 1.00 70.56 84 ARG A CA 1
ATOM 649 C C . ARG A 1 84 ? 1.619 -11.181 5.464 1.00 70.56 84 ARG A C 1
ATOM 651 O O . ARG A 1 84 ? 2.563 -10.921 4.724 1.00 70.56 84 ARG A O 1
ATOM 658 N N . HIS A 1 85 ? 1.708 -11.183 6.796 1.00 62.88 85 HIS A N 1
ATOM 659 C CA . HIS A 1 85 ? 2.928 -11.330 7.609 1.00 62.88 85 HIS A CA 1
ATOM 660 C C . HIS A 1 85 ? 4.253 -10.792 7.026 1.00 62.88 85 HIS A C 1
ATOM 662 O O . HIS A 1 85 ? 5.175 -11.551 6.737 1.00 62.88 85 HIS A O 1
ATOM 668 N N . ALA A 1 86 ? 4.406 -9.468 6.981 1.00 46.12 86 ALA A N 1
ATOM 669 C CA . ALA A 1 86 ? 5.725 -8.836 6.992 1.00 46.12 86 ALA A CA 1
ATOM 670 C C . ALA A 1 86 ? 5.868 -8.035 8.298 1.00 46.12 86 ALA A C 1
ATOM 672 O O . ALA A 1 86 ? 5.475 -6.876 8.367 1.00 46.12 86 ALA A O 1
ATOM 673 N N . SER A 1 87 ? 6.422 -8.715 9.312 1.00 47.28 87 SER A N 1
ATOM 674 C CA . SER A 1 87 ? 6.695 -8.296 10.701 1.00 47.28 87 SER A CA 1
ATOM 675 C C . SER A 1 87 ? 5.508 -8.253 11.681 1.00 47.28 87 SER A C 1
ATOM 677 O O . SER A 1 87 ? 4.605 -7.430 11.584 1.00 47.28 87 SER A O 1
ATOM 679 N N . LEU A 1 88 ? 5.575 -9.139 12.685 1.00 48.97 88 LEU A N 1
ATOM 680 C CA . LEU A 1 88 ? 4.706 -9.229 13.869 1.00 48.97 88 LEU A CA 1
ATOM 681 C C . LEU A 1 88 ? 5.020 -8.172 14.951 1.00 48.97 88 LEU A C 1
ATOM 683 O O . LEU A 1 88 ? 4.332 -8.128 15.966 1.00 48.97 88 LEU A O 1
ATOM 687 N N . VAL A 1 89 ? 6.022 -7.309 14.750 1.00 44.09 89 VAL A N 1
ATOM 688 C CA . VAL A 1 89 ? 6.531 -6.383 15.785 1.00 44.09 89 VAL A CA 1
ATOM 689 C C . VAL A 1 89 ? 5.672 -5.111 15.944 1.00 44.09 89 VAL A C 1
ATOM 691 O O . VAL A 1 89 ? 5.823 -4.389 16.919 1.00 44.09 89 VAL A O 1
ATOM 694 N N . SER A 1 90 ? 4.712 -4.835 15.053 1.00 46.81 90 SER A N 1
ATOM 695 C CA . SER A 1 90 ? 3.945 -3.570 15.049 1.00 46.81 90 SER A CA 1
ATOM 696 C C . SER A 1 90 ? 2.423 -3.712 15.183 1.00 46.81 90 SER A C 1
ATOM 698 O O . SER A 1 90 ? 1.698 -2.746 14.960 1.00 46.81 90 SER A O 1
ATOM 700 N N . THR A 1 91 ? 1.902 -4.871 15.605 1.00 50.47 91 THR A N 1
ATOM 701 C CA . THR A 1 91 ? 0.449 -5.018 15.856 1.00 50.47 91 THR A CA 1
ATOM 702 C C . THR A 1 91 ? -0.022 -4.142 17.031 1.00 50.47 91 THR A C 1
ATOM 704 O O . THR A 1 91 ? -1.155 -3.671 17.026 1.00 50.47 91 THR A O 1
ATOM 707 N N . GLN A 1 92 ? 0.873 -3.821 17.977 1.00 46.97 92 GLN A N 1
ATOM 708 C CA . GLN A 1 92 ? 0.631 -2.836 19.043 1.00 46.97 92 GLN A CA 1
ATOM 709 C C . GLN A 1 92 ? 0.495 -1.390 18.530 1.00 46.97 92 GLN A C 1
ATOM 711 O O . GLN A 1 92 ? -0.113 -0.570 19.202 1.00 46.97 92 GLN A O 1
ATOM 716 N N . ILE A 1 93 ? 0.992 -1.061 17.332 1.00 51.28 93 ILE A N 1
ATOM 717 C CA . ILE A 1 93 ? 0.866 0.294 16.757 1.00 51.28 93 ILE A CA 1
ATOM 718 C C . ILE A 1 93 ? -0.516 0.490 16.102 1.00 51.28 93 ILE A C 1
ATOM 720 O O . ILE A 1 93 ? -0.998 1.613 15.990 1.00 51.28 93 ILE A O 1
ATOM 724 N N . TYR A 1 94 ? -1.204 -0.596 15.723 1.00 45.03 94 TYR A N 1
ATOM 725 C CA . TYR A 1 94 ? -2.613 -0.535 15.303 1.00 45.03 94 TYR A CA 1
ATOM 726 C C . TYR A 1 94 ? -3.591 -0.521 16.484 1.00 45.03 94 TYR A C 1
ATOM 728 O O . TYR A 1 94 ? -4.761 -0.199 16.296 1.00 45.03 94 TYR A O 1
ATOM 736 N N . LEU A 1 95 ? -3.106 -0.772 17.706 1.00 51.19 95 LEU A N 1
ATOM 737 C CA . LEU A 1 95 ? -3.783 -0.436 18.962 1.00 51.19 95 LEU A CA 1
ATOM 738 C C . LEU A 1 95 ? -3.691 1.078 19.237 1.00 51.19 95 LEU A C 1
ATOM 740 O O . LEU A 1 95 ? -3.450 1.513 20.360 1.00 51.19 95 LEU A O 1
ATOM 744 N N . HIS A 1 96 ? -3.976 1.911 18.232 1.00 51.66 96 HIS A N 1
ATOM 745 C CA . HIS A 1 96 ? -4.636 3.171 18.545 1.00 51.66 96 HIS A CA 1
ATOM 746 C C . HIS A 1 96 ? -6.043 2.797 18.984 1.00 51.66 96 HIS A C 1
ATOM 748 O O . HIS A 1 96 ? -6.974 2.710 18.184 1.00 51.66 96 HIS A O 1
ATOM 754 N N . VAL A 1 97 ? -6.145 2.457 20.266 1.00 52.12 97 VAL A N 1
ATOM 755 C CA . VAL A 1 97 ? -7.411 2.194 20.919 1.00 52.12 97 VAL A CA 1
ATOM 756 C C . VAL A 1 97 ? -8.247 3.445 20.704 1.00 52.12 97 VAL A C 1
ATOM 758 O O . VAL A 1 97 ? -7.863 4.519 21.159 1.00 52.12 97 VAL A O 1
ATOM 761 N N . ASN A 1 98 ? -9.320 3.337 19.916 1.00 51.56 98 ASN A N 1
ATOM 762 C CA . ASN A 1 98 ? -10.261 4.439 19.778 1.00 51.56 98 ASN A CA 1
ATOM 763 C C . ASN A 1 98 ? -10.880 4.640 21.174 1.00 51.56 98 ASN A C 1
ATOM 765 O O . ASN A 1 98 ? -11.545 3.709 21.639 1.00 51.56 98 ASN A O 1
ATOM 769 N N . PRO A 1 99 ? -10.662 5.784 21.850 1.00 55.88 99 PRO A N 1
ATOM 770 C CA . PRO A 1 99 ? -11.195 6.020 23.191 1.00 55.88 99 PRO A CA 1
ATOM 771 C C . PRO A 1 99 ? -12.714 5.817 23.256 1.00 55.88 99 PRO A C 1
ATOM 773 O O . PRO A 1 99 ? -13.225 5.291 24.238 1.00 55.88 99 PRO A O 1
ATOM 776 N N . GLU A 1 100 ? -13.422 6.114 22.163 1.00 55.69 100 GLU A N 1
ATOM 777 C CA . GLU A 1 100 ? -14.874 5.931 22.042 1.00 55.69 100 GLU A CA 1
ATOM 778 C C . GLU A 1 100 ? -15.294 4.454 22.128 1.00 55.69 100 GLU A C 1
ATOM 780 O O . GLU A 1 100 ? -16.347 4.131 22.669 1.00 55.69 100 GLU A O 1
ATOM 785 N N . ARG A 1 101 ? -14.456 3.530 21.635 1.00 57.91 101 ARG A N 1
ATOM 786 C CA . ARG A 1 101 ? -14.720 2.082 21.713 1.00 57.91 101 ARG A CA 1
ATOM 787 C C . ARG A 1 101 ? -14.414 1.497 23.088 1.00 57.91 101 ARG A C 1
ATOM 789 O O . ARG A 1 101 ? -15.026 0.501 23.453 1.00 57.91 101 ARG A O 1
ATOM 796 N N . LEU A 1 102 ? -13.470 2.087 23.824 1.00 56.31 102 LEU A N 1
ATOM 797 C CA . LEU A 1 102 ? -13.196 1.703 25.211 1.00 56.31 102 LEU A CA 1
ATOM 798 C C . LEU A 1 102 ? -14.352 2.111 26.116 1.00 56.31 102 LEU A C 1
ATOM 800 O O . LEU A 1 102 ? -14.827 1.280 26.881 1.00 56.31 102 LEU A O 1
ATOM 804 N N . GLN A 1 103 ? -14.823 3.354 25.982 1.00 63.25 103 GLN A N 1
ATOM 805 C CA . GLN A 1 103 ? -15.933 3.852 26.787 1.00 63.25 103 GLN A CA 1
ATOM 806 C C . GLN A 1 103 ? -17.203 3.034 26.532 1.00 63.25 103 GLN A C 1
ATOM 808 O O . GLN A 1 103 ? -17.753 2.482 27.472 1.00 63.25 103 GLN A O 1
ATOM 813 N N . GLY A 1 104 ? -17.573 2.802 25.266 1.00 64.50 104 GLY A N 1
ATOM 814 C CA . GLY A 1 104 ? -18.750 1.986 24.950 1.00 64.50 104 GLY A CA 1
ATOM 815 C C . GLY A 1 104 ? -18.668 0.527 25.426 1.00 64.50 104 GLY A C 1
ATOM 816 O O . GLY A 1 104 ? -19.702 -0.093 25.645 1.00 64.50 104 GLY A O 1
ATOM 817 N N . ALA A 1 105 ? -17.467 -0.037 25.604 1.00 62.06 105 ALA A N 1
ATOM 818 C CA . ALA A 1 105 ? -17.295 -1.378 26.171 1.00 62.06 105 ALA A CA 1
ATOM 819 C C . ALA A 1 105 ? -17.433 -1.394 27.704 1.00 62.06 105 ALA A C 1
ATOM 821 O O . ALA A 1 105 ? -17.918 -2.380 28.253 1.00 62.06 105 ALA A O 1
ATOM 822 N N . VAL A 1 106 ? -17.022 -0.317 28.381 1.00 68.75 106 VAL A N 1
ATOM 823 C CA . VAL A 1 106 ? -17.244 -0.130 29.824 1.00 68.75 106 VAL A CA 1
ATOM 824 C C . VAL A 1 106 ? -18.721 0.146 30.097 1.00 68.75 106 VAL A C 1
ATOM 826 O O . VAL A 1 106 ? -19.299 -0.503 30.958 1.00 68.75 106 VAL A O 1
ATOM 829 N N . ASP A 1 107 ? -19.366 0.989 29.290 1.00 70.62 107 ASP A N 1
ATOM 830 C CA . ASP A 1 107 ? -20.789 1.319 29.432 1.00 70.62 107 ASP A CA 1
ATOM 831 C C . ASP A 1 107 ? -21.700 0.081 29.267 1.00 70.62 107 ASP A C 1
ATOM 833 O O . ASP A 1 107 ? -22.791 0.028 29.828 1.00 70.62 107 ASP A O 1
ATOM 837 N N . MET A 1 108 ? -21.254 -0.951 28.532 1.00 67.44 108 MET A N 1
ATOM 838 C CA . MET A 1 108 ? -21.963 -2.238 28.437 1.00 67.44 108 MET A CA 1
ATOM 839 C C . MET A 1 108 ? -21.945 -3.053 29.738 1.00 67.44 108 MET A C 1
ATOM 841 O O . MET A 1 108 ? -22.788 -3.931 29.904 1.00 67.44 108 MET A O 1
ATOM 845 N N . LEU A 1 109 ? -20.996 -2.802 30.643 1.00 68.00 109 LEU A N 1
ATOM 846 C CA . LEU A 1 109 ? -20.929 -3.461 31.951 1.00 68.00 109 LEU A CA 1
ATOM 847 C C . LEU A 1 109 ? -21.841 -2.783 32.979 1.00 68.00 109 LEU A C 1
ATOM 849 O O . LEU A 1 109 ? -22.318 -3.452 33.891 1.00 68.00 109 LEU A O 1
ATOM 853 N N . ASP A 1 110 ? -22.123 -1.493 32.795 1.00 71.50 110 ASP A N 1
ATOM 854 C CA . ASP A 1 110 ? -22.981 -0.691 33.677 1.00 71.50 110 ASP A CA 1
ATOM 855 C C . ASP A 1 110 ? -24.478 -0.761 33.292 1.00 71.50 110 ASP A C 1
ATOM 857 O O . ASP A 1 110 ? -25.317 -0.095 33.900 1.00 71.50 110 ASP A O 1
ATOM 861 N N . GLY A 1 111 ? -24.824 -1.566 32.278 1.00 57.72 111 GLY A N 1
ATOM 862 C CA . GLY A 1 111 ? -26.167 -1.693 31.702 1.00 57.72 111 GLY A CA 1
ATOM 863 C C . GLY A 1 111 ? -26.727 -3.121 31.663 1.00 57.72 111 GLY A C 1
ATOM 864 O O . GLY A 1 111 ? -27.302 -3.503 30.640 1.00 57.72 111 GLY A O 1
ATOM 865 N N . ALA A 1 112 ? -26.570 -3.895 32.743 1.00 44.53 112 ALA A N 1
ATOM 866 C CA . ALA A 1 112 ? -27.239 -5.185 32.970 1.00 44.53 112 ALA A CA 1
ATOM 867 C C . ALA A 1 112 ? -27.990 -5.201 34.310 1.00 44.53 112 ALA A C 1
ATOM 869 O O . ALA A 1 112 ? -27.414 -4.724 35.313 1.00 44.53 112 ALA A O 1
#

Foldseek 3Di:
DADDDPVCVVCQVVQDDVPDPAESAADPVRHHDDQVNVLVVQQVVCVVVVHDSVCRHPVNVLVVQLVVCVVVVNDPVVNCVNSPDPDPPCSVVSPPPPVVVVVVVVVVVVPD

Mean predicted aligned error: 10.96 Å

Secondary structure (DSSP, 8-state):
-PPPPHHHHHHHHHH--TT--S-SSB-TTSSBPPHHHHHHHHHHHHHHTT--GGG-SHHHHHHHHHHHHHHTT--HHHHHHHHT-S-GGGGGGS----HHHHHHHHHTTS--

Sequence (112 aa):
MLPLALSLRRYLPAFTQPARRGWLFVGYKGGHMTRGAASVWLMADAAKAGIPRCKAHIHALRHSFATHLLRAGVDLVTIKELMRHASLVSTQIYLHVNPERLQGAVDMLDGA

Solvent-accessible surface area (backbone atoms only — not comparable to full-atom values): 7045 Å² total; per-residue (Å²): 132,85,87,74,54,70,69,56,60,68,51,45,64,82,50,53,56,87,88,55,93,65,62,69,51,65,21,96,88,76,46,58,54,47,73,67,57,53,44,52,53,46,36,55,53,26,53,77,69,72,45,58,72,95,64,39,45,76,66,47,57,56,49,49,53,50,52,53,41,46,75,71,65,49,54,69,66,61,51,46,62,74,64,58,82,80,71,87,86,53,64,72,70,70,59,66,70,54,65,70,61,54,50,58,58,54,54,60,69,78,68,122

Nearest PDB structures (foldseek):
  5jk0-assembly1_C  TM=7.505E-01  e=4.624E-03  Helicobacter pylori 26695
  5jk0-assembly1_B  TM=7.830E-01  e=7.700E-03  Helicobacter pylori 26695
  7e1i-assembly3_I  TM=3.291E-01  e=2.386E+00  Human immunodeficiency virus 1
  2nv3-assembly1_A  TM=3.058E-01  e=3.498E+00  Human immunodeficiency virus 1
  7mrl-assembly1_B  TM=3.115E-01  e=3.973E+00  Human immunodeficiency virus 1

Radius of gyration: 19.31 Å; Cα contacts (8 Å, |Δi|>4): 47; chains: 1; bounding box: 44×34×59 Å